Protein AF-A0A1M6IIG5-F1 (afdb_monomer_lite)

Secondary structure (DSSP, 8-state):
-----EEEEEEEEEHHHHTTB-HHHHHT-EEPTTSSEEEEEEEEE-SSS-HHHHHHHHHIIIIIITBTTT---TT-EEEEEEE--SS-TTEEEEEEEEE-TT----EEEEEEEEEEEE-SSEEEEEEEEEEEEE-----

Organism: NCBI:txid1122934

Sequence (139 aa):
MKNDSTVTCRLYIPQKNHEKLNEEGREVFTKADDSSLYFTDFAAGFDGGSLYECI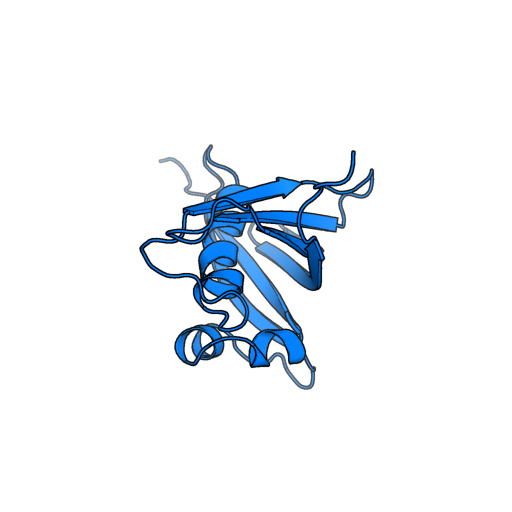IAFCEVCLLTLNDVYGIKEDTDLKTEIFKLGQTDKTFSLLSTIKYAGNEKEYHEMLNFNRLEVRDDFFSFELLGDQSMFSLDFL

Structure (mmCIF, N/CA/C/O backbone):
data_AF-A0A1M6IIG5-F1
#
_entry.id   AF-A0A1M6IIG5-F1
#
loop_
_atom_site.group_PDB
_atom_site.id
_atom_site.type_symbol
_atom_site.label_atom_id
_atom_site.label_alt_id
_atom_site.label_comp_id
_atom_site.label_asym_id
_atom_site.label_entity_id
_atom_site.label_seq_id
_atom_site.pdbx_PDB_ins_code
_atom_site.Cartn_x
_atom_site.Cartn_y
_atom_site.Cartn_z
_atom_site.occupancy
_atom_site.B_iso_or_equiv
_atom_site.auth_seq_id
_atom_site.auth_comp_id
_atom_site.auth_asym_id
_atom_site.auth_atom_id
_atom_site.pdbx_PDB_model_num
ATOM 1 N N . MET A 1 1 ? -9.173 -8.895 -32.034 1.00 38.75 1 MET A N 1
ATOM 2 C CA . MET A 1 1 ? -8.707 -9.297 -30.693 1.00 38.75 1 MET A CA 1
ATOM 3 C C . MET A 1 1 ? -8.149 -8.046 -30.049 1.00 38.75 1 MET A C 1
ATOM 5 O O . MET A 1 1 ? -7.280 -7.437 -30.659 1.00 38.75 1 MET A O 1
ATOM 9 N N . LYS A 1 2 ? -8.727 -7.577 -28.938 1.00 41.62 2 LYS A N 1
ATOM 10 C CA . LYS A 1 2 ? -8.096 -6.513 -28.150 1.00 41.62 2 LYS A CA 1
ATOM 11 C C . LYS A 1 2 ? -6.893 -7.158 -27.459 1.00 41.62 2 LYS A C 1
ATOM 13 O O . LYS A 1 2 ? -7.033 -8.255 -26.932 1.00 41.62 2 LYS A O 1
ATOM 18 N N . ASN A 1 3 ? -5.714 -6.558 -27.590 1.00 45.31 3 ASN A N 1
ATOM 19 C CA . ASN A 1 3 ? -4.571 -6.939 -26.769 1.00 45.31 3 ASN A CA 1
ATOM 20 C C . ASN A 1 3 ? -4.856 -6.387 -25.375 1.00 45.31 3 ASN A C 1
ATOM 22 O O . ASN A 1 3 ? -4.711 -5.181 -25.164 1.00 45.31 3 ASN A O 1
ATOM 26 N N . ASP A 1 4 ? -5.303 -7.247 -24.468 1.00 54.78 4 ASP A N 1
ATOM 27 C CA . ASP A 1 4 ? -5.416 -6.920 -23.049 1.00 54.78 4 ASP A CA 1
ATOM 28 C C . ASP A 1 4 ? -3.990 -6.659 -22.550 1.00 54.78 4 ASP A C 1
ATOM 30 O O . ASP A 1 4 ? -3.169 -7.568 -22.419 1.00 54.78 4 ASP A O 1
ATOM 34 N N . SER A 1 5 ? -3.640 -5.381 -22.428 1.00 65.88 5 SER A N 1
ATOM 35 C CA . SER A 1 5 ? -2.276 -4.948 -22.129 1.00 65.88 5 SER A CA 1
ATOM 36 C C . SER A 1 5 ? -2.132 -4.916 -20.612 1.00 65.88 5 SER A C 1
ATOM 38 O O . SER A 1 5 ? -2.506 -3.938 -19.972 1.00 65.88 5 SER A O 1
ATOM 40 N N . THR A 1 6 ? -1.669 -6.017 -20.025 1.00 77.31 6 THR A N 1
ATOM 41 C CA . THR A 1 6 ? -1.469 -6.132 -18.575 1.00 77.31 6 THR A CA 1
ATOM 42 C C . THR A 1 6 ? -0.143 -5.505 -18.154 1.00 77.31 6 THR A C 1
ATOM 44 O O . THR A 1 6 ? 0.896 -5.828 -18.729 1.00 77.31 6 THR A O 1
ATOM 47 N N . VAL A 1 7 ? -0.167 -4.679 -17.111 1.00 88.25 7 VAL A N 1
ATOM 48 C CA . VAL A 1 7 ? 1.019 -4.122 -16.446 1.00 88.25 7 VAL A CA 1
ATOM 49 C C . VAL A 1 7 ? 1.283 -4.891 -15.171 1.00 88.25 7 VAL A C 1
ATOM 51 O O . VAL A 1 7 ? 0.372 -5.099 -14.370 1.00 88.25 7 VAL A O 1
ATOM 54 N N . THR A 1 8 ? 2.536 -5.255 -14.934 1.00 92.94 8 THR A N 1
ATOM 55 C CA . THR A 1 8 ? 2.960 -5.719 -13.613 1.00 92.94 8 THR A CA 1
ATOM 56 C C . THR A 1 8 ? 3.295 -4.514 -12.746 1.00 92.94 8 THR A C 1
ATOM 58 O O . THR A 1 8 ? 4.204 -3.742 -13.051 1.00 92.94 8 THR A O 1
ATOM 61 N N . CYS A 1 9 ? 2.557 -4.342 -11.660 1.00 94.81 9 CYS A N 1
ATOM 62 C CA . CYS A 1 9 ? 2.832 -3.336 -10.653 1.00 94.81 9 CYS A CA 1
ATOM 63 C C . CYS A 1 9 ? 3.647 -3.940 -9.518 1.00 94.81 9 CYS A C 1
ATOM 65 O O . CYS A 1 9 ? 3.313 -5.021 -9.043 1.00 94.81 9 CYS A O 1
ATOM 67 N N . ARG A 1 10 ? 4.664 -3.217 -9.046 1.00 97.19 10 ARG A N 1
ATOM 68 C CA . ARG A 1 10 ? 5.435 -3.580 -7.857 1.00 97.19 10 ARG A CA 1
ATOM 69 C C . ARG A 1 10 ? 5.353 -2.492 -6.801 1.00 97.19 10 ARG A C 1
ATOM 71 O O . ARG A 1 10 ? 5.819 -1.373 -7.023 1.00 97.19 10 ARG A O 1
ATOM 78 N N . LEU A 1 11 ? 4.829 -2.851 -5.638 1.00 97.56 11 LEU A N 1
ATOM 79 C CA . LEU A 1 11 ? 4.841 -1.999 -4.455 1.00 97.56 11 LEU A CA 1
ATOM 80 C C . LEU A 1 11 ? 5.999 -2.410 -3.547 1.00 97.56 11 LEU A C 1
ATOM 82 O O . LEU A 1 11 ? 6.102 -3.578 -3.181 1.00 97.56 11 LEU A O 1
ATOM 86 N N . TYR A 1 12 ? 6.814 -1.441 -3.140 1.00 97.38 12 TYR A N 1
ATOM 87 C CA . TYR A 1 12 ? 7.798 -1.576 -2.070 1.00 97.38 12 TYR A CA 1
ATOM 88 C C . TYR A 1 12 ? 7.306 -0.896 -0.789 1.00 97.38 12 TYR A C 1
ATOM 90 O O . TYR A 1 12 ? 6.794 0.224 -0.835 1.00 97.38 12 TYR A O 1
ATOM 98 N N . ILE A 1 13 ? 7.516 -1.536 0.360 1.00 96.25 13 ILE A N 1
ATOM 99 C CA . ILE A 1 13 ? 7.280 -0.954 1.683 1.00 96.25 13 ILE A CA 1
ATOM 100 C C . ILE A 1 13 ? 8.503 -1.119 2.599 1.00 96.25 13 ILE A C 1
ATOM 102 O O . ILE A 1 13 ? 9.180 -2.149 2.551 1.00 96.25 13 ILE A O 1
ATOM 106 N N . PRO A 1 14 ? 8.783 -0.146 3.481 1.00 94.75 14 PRO A N 1
ATOM 107 C CA . PRO A 1 14 ? 9.786 -0.296 4.529 1.00 94.75 14 PRO A CA 1
ATOM 108 C C . PRO A 1 14 ? 9.407 -1.364 5.562 1.00 94.75 14 PRO A C 1
ATOM 110 O O . PRO A 1 14 ? 8.231 -1.545 5.877 1.00 94.75 14 PRO A O 1
ATOM 113 N N . GLN A 1 15 ? 10.408 -1.985 6.192 1.00 93.81 15 GLN A N 1
ATOM 114 C CA . GLN A 1 15 ? 10.227 -2.958 7.280 1.00 93.81 15 GLN A CA 1
ATOM 115 C C . GLN A 1 15 ? 9.289 -2.448 8.384 1.00 93.81 15 GLN A C 1
ATOM 117 O O . GLN A 1 15 ? 8.387 -3.164 8.796 1.00 93.81 15 GLN A O 1
ATOM 122 N N . LYS A 1 16 ? 9.437 -1.185 8.807 1.00 92.56 16 LYS A N 1
ATOM 123 C CA . LYS A 1 16 ? 8.570 -0.570 9.831 1.00 92.56 16 LYS A CA 1
ATOM 124 C C . LYS A 1 16 ? 7.080 -0.568 9.455 1.00 92.56 16 LYS A C 1
ATOM 126 O O . LYS A 1 16 ? 6.237 -0.472 10.336 1.00 92.56 16 LYS A O 1
ATOM 131 N N . ASN A 1 17 ? 6.753 -0.581 8.160 1.00 93.56 17 ASN A N 1
ATOM 132 C CA . ASN A 1 17 ? 5.378 -0.622 7.667 1.00 93.56 17 ASN A CA 1
ATOM 133 C C . ASN A 1 17 ? 4.909 -2.074 7.529 1.00 93.56 17 ASN A C 1
ATOM 135 O O . ASN A 1 17 ? 3.778 -2.364 7.894 1.00 93.56 17 ASN A O 1
ATOM 139 N N . HIS A 1 18 ? 5.788 -2.988 7.104 1.00 95.19 18 HIS A N 1
ATOM 140 C CA . HIS A 1 18 ? 5.519 -4.433 7.099 1.00 95.19 18 HIS A CA 1
ATOM 141 C C . HIS A 1 18 ? 5.208 -4.975 8.503 1.00 95.19 18 HIS A C 1
ATOM 143 O O . HIS A 1 18 ? 4.265 -5.738 8.680 1.00 95.19 18 HIS A O 1
ATOM 149 N N . GLU A 1 19 ? 5.927 -4.513 9.528 1.00 93.81 19 GLU A N 1
ATOM 150 C CA . GLU A 1 19 ? 5.717 -4.914 10.927 1.00 93.81 19 GLU A CA 1
ATOM 151 C C . GLU A 1 19 ? 4.353 -4.486 11.499 1.00 93.81 19 GLU A C 1
ATOM 153 O O . GLU A 1 19 ? 3.887 -5.098 12.459 1.00 93.81 19 GLU A O 1
ATOM 158 N N . LYS A 1 20 ? 3.703 -3.471 10.910 1.00 94.12 20 LYS A N 1
ATOM 159 C CA . LYS A 1 20 ? 2.353 -3.015 11.293 1.00 94.12 20 LYS A CA 1
ATOM 160 C C . LYS A 1 20 ? 1.234 -3.874 10.687 1.00 94.12 20 LYS A C 1
ATOM 162 O O . LYS A 1 20 ? 0.092 -3.774 11.128 1.00 94.12 20 LYS A O 1
ATOM 167 N N . LEU A 1 21 ? 1.542 -4.677 9.666 1.00 95.56 21 LEU A N 1
ATOM 168 C CA . LEU A 1 21 ? 0.563 -5.545 9.018 1.00 95.56 21 LEU A CA 1
ATOM 169 C C . LEU A 1 21 ? 0.209 -6.734 9.916 1.00 95.56 21 LEU A C 1
ATOM 171 O O . LEU A 1 21 ? 1.038 -7.196 10.704 1.00 95.56 21 LEU A O 1
ATOM 175 N N . ASN A 1 22 ? -1.001 -7.260 9.758 1.00 96.00 22 ASN A N 1
ATOM 176 C CA . ASN A 1 22 ? -1.407 -8.527 10.349 1.00 96.00 22 ASN A CA 1
ATOM 177 C C . ASN A 1 22 ? -0.683 -9.708 9.660 1.00 96.00 22 ASN A C 1
ATOM 179 O O . ASN A 1 22 ? 0.163 -9.523 8.783 1.00 96.00 22 ASN A O 1
ATOM 183 N N . GLU A 1 23 ? -0.955 -10.941 10.095 1.00 96.50 23 GLU A N 1
ATOM 184 C CA . GLU A 1 23 ? -0.297 -12.137 9.543 1.00 96.50 23 GLU A CA 1
ATOM 185 C C . GLU A 1 23 ? -0.507 -12.275 8.029 1.00 96.50 23 GLU A C 1
ATOM 187 O O . GLU A 1 23 ? 0.476 -12.342 7.294 1.00 96.50 23 GLU A O 1
ATOM 192 N N . GLU A 1 24 ? -1.756 -12.191 7.569 1.00 95.94 24 GLU A N 1
ATOM 193 C CA . GLU A 1 24 ? -2.121 -12.256 6.149 1.00 95.94 24 GLU A CA 1
ATOM 194 C C . GLU A 1 24 ? -1.424 -11.158 5.332 1.00 95.94 24 GLU A C 1
ATOM 196 O O . GLU A 1 24 ? -0.810 -11.428 4.303 1.00 95.94 24 GLU A O 1
ATOM 201 N N . GLY A 1 25 ? -1.427 -9.919 5.828 1.00 95.06 25 GLY A N 1
ATOM 202 C CA . GLY A 1 25 ? -0.762 -8.795 5.178 1.00 95.06 25 GLY A CA 1
ATOM 203 C C . GLY A 1 25 ? 0.746 -8.987 5.071 1.00 95.06 25 GLY A C 1
ATOM 204 O O . GLY A 1 25 ? 1.330 -8.646 4.046 1.00 95.06 25 GLY A O 1
ATOM 205 N N . ARG A 1 26 ? 1.398 -9.572 6.082 1.00 97.25 26 ARG A N 1
ATOM 206 C CA . ARG A 1 26 ? 2.840 -9.852 6.019 1.00 97.25 26 ARG A CA 1
ATOM 207 C C . ARG A 1 26 ? 3.190 -10.910 4.978 1.00 97.25 26 ARG A C 1
ATOM 209 O O . ARG A 1 26 ? 4.253 -10.785 4.371 1.00 97.25 26 ARG A O 1
ATOM 216 N N . GLU A 1 27 ? 2.327 -11.903 4.771 1.00 97.12 27 GLU A N 1
ATOM 217 C CA . GLU A 1 27 ? 2.517 -12.982 3.790 1.00 97.12 27 GLU A CA 1
ATOM 218 C C . GLU A 1 27 ? 2.425 -12.499 2.337 1.00 97.12 27 GLU A C 1
ATOM 220 O O . GLU A 1 27 ? 3.054 -13.085 1.456 1.00 97.12 27 GLU A O 1
ATOM 225 N N . VAL A 1 28 ? 1.714 -11.394 2.083 1.00 96.81 28 VAL A N 1
ATOM 226 C CA . VAL A 1 28 ? 1.627 -10.774 0.747 1.00 96.81 28 VAL A CA 1
ATOM 227 C C . VAL A 1 28 ? 2.989 -10.268 0.253 1.00 96.81 28 VAL A C 1
ATOM 229 O O . VAL A 1 28 ? 3.213 -10.176 -0.959 1.00 96.81 28 VAL A O 1
ATOM 232 N N . PHE A 1 29 ? 3.911 -9.930 1.160 1.00 97.44 29 PHE A N 1
ATOM 233 C CA . PHE A 1 29 ? 5.176 -9.291 0.809 1.00 97.44 29 PHE A CA 1
ATOM 234 C C . PHE A 1 29 ? 6.389 -10.210 0.973 1.00 97.44 29 PHE A C 1
ATOM 236 O O . PHE A 1 29 ? 6.579 -10.887 1.979 1.00 97.44 29 PHE A O 1
ATOM 243 N N . THR A 1 30 ? 7.296 -10.130 0.004 1.00 97.25 30 THR A N 1
ATOM 244 C CA . THR A 1 30 ? 8.602 -10.792 0.015 1.00 97.25 30 THR A CA 1
ATOM 245 C C . THR A 1 30 ? 9.695 -9.797 0.393 1.00 97.25 30 THR A C 1
ATOM 247 O O . THR A 1 30 ? 9.694 -8.656 -0.066 1.00 97.25 30 THR A O 1
ATOM 250 N N . LYS A 1 31 ? 10.659 -10.207 1.222 1.00 96.88 31 LYS A N 1
ATOM 251 C CA . LYS A 1 31 ? 11.812 -9.362 1.561 1.00 96.88 31 LYS A CA 1
ATOM 252 C C . LYS A 1 31 ? 12.687 -9.132 0.322 1.00 96.88 31 LYS A C 1
ATOM 254 O O . LYS A 1 31 ? 13.059 -10.095 -0.341 1.00 96.88 31 LYS A O 1
ATOM 259 N N . ALA A 1 32 ? 13.031 -7.880 0.024 1.00 92.38 32 ALA A N 1
ATOM 260 C CA . ALA A 1 32 ? 13.984 -7.556 -1.034 1.00 92.38 32 ALA A CA 1
ATOM 261 C C . ALA A 1 32 ? 15.427 -7.776 -0.544 1.00 92.38 32 ALA A C 1
ATOM 263 O O . ALA A 1 32 ? 15.769 -7.378 0.575 1.00 92.38 32 ALA A O 1
ATOM 264 N N . ASP A 1 33 ? 16.258 -8.392 -1.389 1.00 89.50 33 ASP A N 1
ATOM 265 C CA . ASP A 1 33 ? 17.626 -8.832 -1.076 1.00 89.50 33 ASP A CA 1
ATOM 266 C C . ASP A 1 33 ? 18.450 -7.773 -0.324 1.00 89.50 33 ASP A C 1
ATOM 268 O O . ASP A 1 33 ? 18.544 -6.625 -0.759 1.00 89.50 33 ASP A O 1
ATOM 272 N N . ASP A 1 34 ? 19.021 -8.169 0.822 1.00 70.06 34 ASP A N 1
ATOM 273 C CA . ASP A 1 34 ? 19.883 -7.373 1.717 1.00 70.06 34 ASP A CA 1
ATOM 274 C C . ASP A 1 34 ? 19.416 -5.930 2.012 1.00 70.06 34 ASP A C 1
ATOM 276 O O . ASP A 1 34 ? 20.201 -5.067 2.411 1.00 70.06 34 ASP A O 1
ATOM 280 N N . SER A 1 35 ? 18.113 -5.675 1.880 1.00 82.19 35 SER A N 1
ATOM 281 C CA . SER A 1 35 ? 17.488 -4.380 2.132 1.00 82.19 35 SER A CA 1
ATOM 282 C C . SER A 1 35 ? 16.535 -4.433 3.331 1.00 82.19 35 SER A C 1
ATOM 284 O O . SER A 1 35 ? 16.106 -5.499 3.785 1.00 82.19 35 SER A O 1
ATOM 286 N N . SER A 1 36 ? 16.179 -3.258 3.850 1.00 89.69 36 SER A N 1
ATOM 287 C CA . SER A 1 36 ? 15.085 -3.083 4.813 1.00 89.69 36 SER A CA 1
ATOM 288 C C . SER A 1 36 ? 13.719 -2.937 4.128 1.00 89.69 36 SER A C 1
ATOM 290 O O . SER A 1 36 ? 12.772 -2.457 4.753 1.00 89.69 36 SER A O 1
ATOM 292 N N . LEU A 1 37 ? 13.616 -3.314 2.850 1.00 94.38 37 LEU A N 1
ATOM 293 C CA . LEU A 1 37 ? 12.401 -3.213 2.054 1.00 94.38 37 LEU A CA 1
ATOM 294 C C . LEU A 1 37 ? 11.765 -4.586 1.840 1.00 94.38 37 LEU A C 1
ATOM 296 O O . LEU A 1 37 ? 12.430 -5.617 1.733 1.00 94.38 37 LEU A O 1
ATOM 300 N N . TYR A 1 38 ? 10.448 -4.559 1.733 1.00 97.50 38 TYR A N 1
ATOM 301 C CA . TYR A 1 38 ? 9.601 -5.675 1.351 1.00 97.50 38 TYR A CA 1
ATOM 302 C C . TYR A 1 38 ? 8.833 -5.278 0.096 1.00 97.50 38 TYR A C 1
ATOM 304 O O . TYR A 1 38 ? 8.519 -4.102 -0.078 1.00 97.50 38 TYR A O 1
ATOM 312 N N . PHE A 1 39 ? 8.542 -6.224 -0.790 1.00 97.75 39 PHE A N 1
ATOM 313 C CA . PHE A 1 39 ? 7.840 -5.947 -2.036 1.00 97.75 39 PHE A CA 1
ATOM 314 C C . PHE A 1 39 ? 6.789 -6.996 -2.364 1.00 97.75 39 PHE A C 1
ATOM 316 O O . PHE A 1 39 ? 6.850 -8.132 -1.900 1.00 97.75 39 PHE A O 1
ATOM 323 N N . THR A 1 40 ? 5.836 -6.603 -3.196 1.00 97.88 40 THR A N 1
ATOM 324 C CA . THR A 1 40 ? 4.834 -7.499 -3.764 1.00 97.88 40 THR A CA 1
ATOM 325 C C . THR A 1 40 ? 4.491 -7.061 -5.182 1.00 97.88 40 THR A C 1
ATOM 327 O O . THR A 1 40 ? 4.607 -5.874 -5.510 1.00 97.88 40 THR A O 1
ATOM 330 N N . ASP A 1 41 ? 4.096 -8.027 -6.007 1.00 96.44 41 ASP A N 1
ATOM 331 C CA . ASP A 1 41 ? 3.728 -7.826 -7.404 1.00 96.44 41 ASP A CA 1
ATOM 332 C C . ASP A 1 41 ? 2.232 -8.077 -7.599 1.00 96.44 41 ASP A C 1
ATOM 334 O O . ASP A 1 41 ? 1.685 -9.058 -7.098 1.00 96.44 41 ASP A O 1
ATOM 338 N N . PHE A 1 42 ? 1.574 -7.218 -8.372 1.00 93.88 42 PHE A N 1
ATOM 339 C CA . PHE A 1 42 ? 0.167 -7.371 -8.734 1.00 93.88 42 PHE A CA 1
ATOM 340 C C . PHE A 1 42 ? -0.081 -6.920 -10.171 1.00 93.88 42 PHE A C 1
ATOM 342 O O . PHE A 1 42 ? 0.590 -6.030 -10.690 1.00 93.88 42 PHE A O 1
ATOM 349 N N . ALA A 1 43 ? -1.043 -7.548 -10.841 1.00 89.50 43 ALA A N 1
ATOM 350 C CA . ALA A 1 43 ? -1.406 -7.177 -12.203 1.00 89.50 43 ALA A CA 1
ATOM 351 C C . ALA A 1 43 ? -2.382 -5.989 -12.203 1.00 89.50 43 ALA A C 1
ATOM 353 O O . ALA A 1 43 ? -3.336 -5.967 -11.428 1.00 89.50 43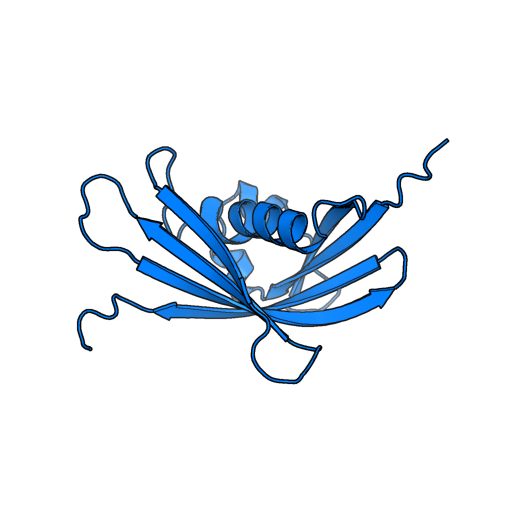 ALA A O 1
ATOM 354 N N . ALA A 1 44 ? -2.173 -5.036 -13.111 1.00 85.25 44 ALA A N 1
ATOM 355 C CA . ALA A 1 44 ? -3.095 -3.942 -13.400 1.00 85.25 44 ALA A CA 1
ATOM 356 C C . ALA A 1 44 ? -3.454 -3.933 -14.895 1.00 85.25 44 ALA A C 1
ATOM 358 O O . ALA A 1 44 ? -2.593 -4.156 -15.750 1.00 85.25 44 ALA A O 1
ATOM 359 N N . GLY A 1 45 ? -4.725 -3.690 -15.220 1.00 68.81 45 GLY A N 1
ATOM 360 C CA . GLY A 1 45 ? -5.174 -3.490 -16.603 1.00 68.81 45 GLY A CA 1
ATOM 361 C C . GLY A 1 45 ? -4.937 -2.050 -17.069 1.00 68.81 45 GLY A C 1
ATOM 362 O O . GLY A 1 45 ? -4.984 -1.120 -16.263 1.00 68.81 45 GLY A O 1
ATOM 363 N N . PHE A 1 46 ? -4.695 -1.844 -18.368 1.00 59.91 46 PHE A N 1
ATOM 364 C CA . PHE A 1 46 ? -4.608 -0.498 -18.967 1.00 59.91 46 PHE A CA 1
ATOM 365 C C . PHE A 1 46 ? -5.935 -0.008 -19.569 1.00 59.91 46 PHE A C 1
ATOM 367 O O . PHE A 1 46 ? -6.052 1.141 -20.003 1.00 59.91 46 PHE A O 1
ATOM 374 N N . ASP A 1 47 ? -6.944 -0.867 -19.636 1.00 54.38 47 ASP A N 1
ATOM 375 C CA . ASP A 1 47 ? -8.167 -0.638 -20.381 1.00 54.38 47 ASP A CA 1
ATOM 376 C C . ASP A 1 47 ? -9.171 0.195 -19.577 1.00 54.38 47 ASP A C 1
ATOM 378 O O . ASP A 1 47 ? -9.964 -0.314 -18.796 1.00 54.38 47 ASP A O 1
ATOM 382 N N . GLY A 1 48 ? -9.161 1.509 -19.818 1.00 44.44 48 GLY A N 1
ATOM 383 C CA . GLY A 1 48 ? -10.285 2.426 -19.566 1.00 44.44 48 GLY A CA 1
ATOM 384 C C . GLY A 1 48 ? -10.675 2.701 -18.106 1.00 44.44 48 GLY A C 1
ATOM 385 O O . GLY A 1 48 ? -11.432 3.639 -17.884 1.00 44.44 48 GLY A O 1
ATOM 386 N N . GLY A 1 49 ? -10.133 1.943 -17.151 1.00 52.44 49 GLY A N 1
ATOM 387 C CA . GLY A 1 49 ? -10.268 2.070 -15.695 1.00 52.44 49 GLY A CA 1
ATOM 388 C C . GLY A 1 49 ? -8.886 1.981 -15.053 1.00 52.44 49 GLY A C 1
ATOM 389 O O . GLY A 1 49 ? -8.528 0.996 -14.424 1.00 52.44 49 GLY A O 1
ATOM 390 N N . SER A 1 50 ? -8.068 2.974 -15.417 1.00 74.06 50 SER A N 1
ATOM 391 C CA . SER A 1 50 ? -6.914 3.540 -14.713 1.00 74.06 50 SER A CA 1
ATOM 392 C C . SER A 1 50 ? -6.074 2.591 -13.841 1.00 74.06 50 SER A C 1
ATOM 394 O O . SER A 1 50 ? -6.483 2.219 -12.753 1.00 74.06 50 SER A O 1
ATOM 396 N N . LEU A 1 51 ? -4.812 2.354 -14.221 1.00 83.25 51 LEU A N 1
ATOM 397 C CA . LEU A 1 51 ? -3.723 1.851 -13.358 1.00 83.25 51 LEU A CA 1
ATOM 398 C C . LEU A 1 51 ? -3.829 2.308 -11.883 1.00 83.25 51 LEU A C 1
ATOM 400 O O . LEU A 1 51 ? -3.555 1.535 -10.967 1.00 83.25 51 LEU A O 1
ATOM 404 N N . TYR A 1 52 ? -4.243 3.558 -11.650 1.00 85.75 52 TYR A N 1
ATOM 405 C CA . TYR A 1 52 ? -4.427 4.103 -10.308 1.00 85.75 52 TYR A CA 1
ATOM 406 C C . TYR A 1 52 ? -5.597 3.490 -9.531 1.00 85.75 52 TYR A C 1
ATOM 408 O O . TYR A 1 52 ? -5.483 3.389 -8.322 1.00 85.75 52 TYR A O 1
ATOM 416 N N . GLU A 1 53 ? -6.675 3.046 -10.175 1.00 88.38 53 GLU A N 1
ATOM 417 C CA . GLU A 1 53 ? -7.766 2.295 -9.533 1.00 88.38 53 GLU A CA 1
ATOM 418 C C . GLU A 1 53 ? -7.272 0.933 -9.033 1.00 88.38 53 GLU A C 1
ATOM 420 O O . GLU A 1 53 ? -7.572 0.546 -7.906 1.00 88.38 53 GLU A O 1
ATOM 425 N N . CYS A 1 54 ? -6.437 0.237 -9.815 1.00 90.62 54 CYS A N 1
ATOM 426 C CA . CYS A 1 54 ? -5.793 -0.997 -9.356 1.00 90.62 54 CYS A CA 1
ATOM 427 C C . CYS A 1 54 ? -4.836 -0.735 -8.186 1.00 90.62 54 CYS A C 1
ATOM 429 O O . CYS A 1 54 ? -4.835 -1.490 -7.218 1.00 90.62 54 CYS A O 1
ATOM 431 N N . ILE A 1 55 ? -4.041 0.341 -8.253 1.00 92.06 55 ILE A N 1
ATOM 432 C CA . ILE A 1 55 ? -3.160 0.746 -7.147 1.00 92.06 55 ILE A CA 1
ATOM 433 C C . ILE A 1 55 ? -3.983 1.088 -5.899 1.00 92.06 55 ILE A C 1
ATOM 435 O O . ILE A 1 55 ? -3.613 0.658 -4.812 1.00 92.06 55 ILE A O 1
ATOM 439 N N . ILE A 1 56 ? -5.087 1.830 -6.048 1.00 93.00 56 ILE A N 1
ATOM 440 C CA . ILE A 1 56 ? -6.024 2.165 -4.968 1.00 93.00 56 ILE A CA 1
ATOM 441 C C . ILE A 1 56 ? -6.507 0.886 -4.293 1.00 93.00 56 ILE A C 1
ATOM 443 O O . ILE A 1 56 ? -6.210 0.682 -3.119 1.00 93.00 56 ILE A O 1
ATOM 447 N N . ALA A 1 57 ? -7.162 0.000 -5.045 1.00 92.50 57 ALA A N 1
ATOM 448 C CA . ALA A 1 57 ? -7.757 -1.211 -4.493 1.00 92.50 57 ALA A CA 1
ATOM 449 C C . ALA A 1 57 ? -6.704 -2.106 -3.822 1.00 92.50 57 ALA A C 1
ATOM 451 O O . ALA A 1 57 ? -6.923 -2.647 -2.738 1.00 92.50 57 ALA A O 1
ATOM 452 N N . PHE A 1 58 ? -5.527 -2.235 -4.439 1.00 94.69 58 PHE A N 1
ATOM 453 C CA . PHE A 1 58 ? -4.450 -3.042 -3.880 1.00 94.69 58 PHE A CA 1
ATOM 454 C C . PHE A 1 58 ? -3.906 -2.455 -2.570 1.00 94.69 58 PHE A C 1
ATOM 456 O O . PHE A 1 58 ? -3.726 -3.182 -1.591 1.00 94.69 58 PHE A O 1
ATOM 463 N N . CYS A 1 59 ? -3.668 -1.142 -2.523 1.00 94.88 59 CYS A N 1
ATOM 464 C CA . CYS A 1 59 ? -3.186 -0.457 -1.326 1.00 94.88 59 CYS A CA 1
ATOM 465 C C . CYS A 1 59 ? -4.241 -0.418 -0.210 1.00 94.88 59 CYS A C 1
ATOM 467 O O . CYS A 1 59 ? -3.882 -0.586 0.954 1.00 94.88 59 CYS A O 1
ATOM 469 N N . GLU A 1 60 ? -5.523 -0.241 -0.538 1.00 94.38 60 GLU A N 1
ATOM 470 C CA . GLU A 1 60 ? -6.632 -0.312 0.423 1.00 94.38 60 GLU A CA 1
ATOM 471 C C . GLU A 1 60 ? -6.634 -1.636 1.182 1.00 94.38 60 GLU A C 1
ATOM 473 O O . GLU A 1 60 ? -6.740 -1.664 2.410 1.00 94.38 60 GLU A O 1
ATOM 478 N N . VAL A 1 61 ? -6.461 -2.746 0.468 1.00 94.12 61 VAL A N 1
ATOM 479 C CA 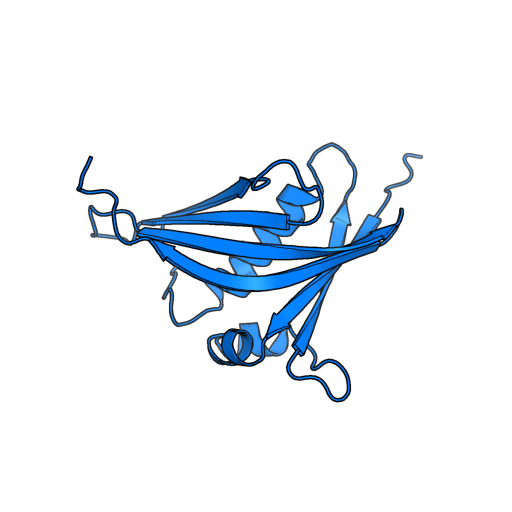. VAL A 1 61 ? -6.395 -4.062 1.098 1.00 94.12 61 VAL A CA 1
ATOM 480 C C . VAL A 1 61 ? -5.077 -4.219 1.856 1.00 94.12 61 VAL A C 1
ATOM 482 O O . VAL A 1 61 ? -5.076 -4.410 3.071 1.00 94.12 61 VAL A O 1
ATOM 485 N N . CYS A 1 62 ? -3.942 -4.093 1.167 1.00 94.81 62 CYS A N 1
ATOM 486 C CA . CYS A 1 62 ? -2.654 -4.529 1.709 1.00 94.81 62 CYS A CA 1
ATOM 487 C C . CYS A 1 62 ? -2.052 -3.577 2.747 1.00 94.81 62 CYS A C 1
ATOM 489 O O . CYS A 1 62 ? -1.273 -4.022 3.585 1.00 94.81 62 CYS A O 1
ATOM 491 N N . LEU A 1 63 ? -2.359 -2.277 2.684 1.00 94.62 63 LEU A N 1
ATOM 492 C CA . LEU A 1 63 ? -1.741 -1.264 3.550 1.00 94.62 63 LEU A CA 1
ATOM 493 C C . LEU A 1 63 ? -2.689 -0.694 4.603 1.00 94.62 63 LEU A C 1
ATOM 495 O O . LEU A 1 63 ? -2.199 -0.194 5.619 1.00 94.62 63 LEU A O 1
ATOM 499 N N . LEU A 1 64 ? -4.005 -0.752 4.370 1.00 94.31 64 LEU A N 1
ATOM 500 C CA . LEU A 1 64 ? -5.010 -0.220 5.294 1.00 94.31 64 LEU A CA 1
ATOM 501 C C . LEU A 1 64 ? -5.794 -1.339 5.980 1.00 94.31 64 LEU A C 1
ATOM 503 O O . LEU A 1 64 ? -5.791 -1.420 7.204 1.00 94.31 64 LEU A O 1
ATOM 507 N N . THR A 1 65 ? -6.429 -2.219 5.205 1.00 94.81 65 THR A N 1
ATOM 508 C CA . THR A 1 65 ? -7.305 -3.273 5.743 1.00 94.81 65 THR A CA 1
ATOM 509 C C . THR A 1 65 ? -6.514 -4.314 6.527 1.00 94.81 65 THR A C 1
ATOM 511 O O . THR A 1 65 ? -6.882 -4.666 7.643 1.00 94.81 65 THR A O 1
ATOM 514 N N . LEU A 1 66 ? -5.385 -4.764 5.978 1.00 95.50 66 LEU A N 1
ATOM 515 C CA . LEU A 1 66 ? -4.503 -5.743 6.616 1.00 95.50 66 LEU A CA 1
ATOM 516 C C . LEU A 1 66 ? -3.506 -5.113 7.601 1.00 95.50 66 LEU A C 1
ATOM 518 O O . LEU A 1 66 ? -2.524 -5.747 7.973 1.00 95.50 66 LEU A O 1
ATOM 522 N N . ASN A 1 67 ? -3.723 -3.867 8.020 1.00 93.88 67 ASN A N 1
ATOM 523 C CA . ASN A 1 67 ? -2.857 -3.157 8.952 1.00 93.88 67 ASN A CA 1
ATOM 524 C C . ASN A 1 67 ? -3.579 -2.928 10.284 1.00 93.88 67 ASN A C 1
ATOM 526 O O . ASN A 1 67 ? -4.537 -2.156 10.376 1.00 93.88 67 ASN A O 1
ATOM 530 N N . ASP A 1 68 ? -3.074 -3.577 11.334 1.00 90.62 68 ASP A N 1
ATOM 531 C CA . ASP A 1 68 ? -3.709 -3.610 12.655 1.00 90.62 68 ASP A CA 1
ATOM 532 C C . ASP A 1 68 ? -3.796 -2.222 13.308 1.00 90.62 68 ASP A C 1
ATOM 534 O O . ASP A 1 68 ? -4.629 -2.001 14.188 1.00 90.62 68 ASP A O 1
ATOM 538 N N . VAL A 1 69 ? -2.970 -1.263 12.868 1.00 90.38 69 VAL A N 1
ATOM 539 C CA . VAL A 1 69 ? -2.992 0.118 13.372 1.00 90.38 69 VAL A CA 1
ATOM 540 C C . VAL A 1 69 ? -4.308 0.819 13.040 1.00 90.38 69 VAL A C 1
ATOM 542 O O . VAL A 1 69 ? -4.794 1.601 13.857 1.00 90.38 69 VAL A O 1
ATOM 545 N N . TYR A 1 70 ? -4.892 0.546 11.869 1.00 89.81 70 TYR A N 1
ATOM 546 C CA . TYR A 1 70 ? -6.149 1.175 11.454 1.00 89.81 70 TYR A CA 1
ATOM 547 C C . TYR A 1 70 ? -7.374 0.405 11.947 1.00 89.81 70 TYR A C 1
ATOM 549 O O . TYR A 1 70 ? -8.442 0.990 12.083 1.00 89.81 70 TYR A O 1
ATOM 557 N N . GLY A 1 71 ? -7.247 -0.893 12.239 1.00 89.81 71 GLY A N 1
ATOM 558 C CA . GLY A 1 71 ? -8.347 -1.686 12.795 1.00 89.81 71 GLY A CA 1
ATOM 559 C C . GLY A 1 71 ? -9.617 -1.667 11.933 1.00 89.81 71 GLY A C 1
ATOM 560 O O . GLY A 1 71 ? -10.721 -1.658 12.483 1.00 89.81 71 GLY A O 1
ATOM 561 N N . ILE A 1 72 ? -9.456 -1.618 10.606 1.00 91.38 72 ILE A N 1
ATOM 562 C CA . ILE A 1 72 ? -10.557 -1.612 9.635 1.00 91.38 72 ILE A CA 1
ATOM 563 C C . ILE A 1 72 ? -11.319 -2.936 9.726 1.00 91.38 72 ILE A C 1
ATOM 565 O O . ILE A 1 72 ? -10.731 -4.016 9.749 1.00 91.38 72 ILE A O 1
ATOM 569 N N . LYS A 1 73 ? -12.647 -2.840 9.793 1.00 89.94 73 LYS A N 1
ATOM 570 C CA . LYS A 1 73 ? -13.580 -3.972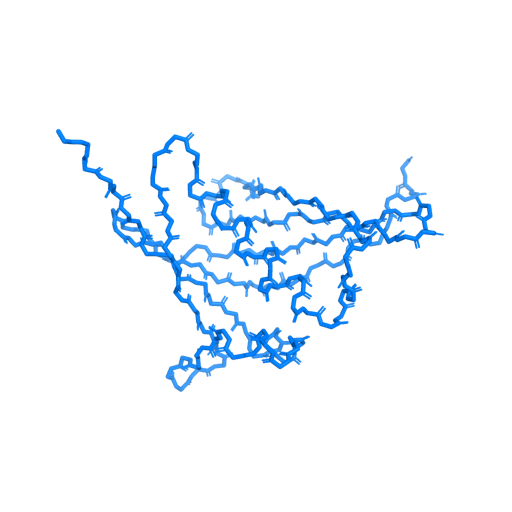 9.876 1.00 89.94 73 LYS A CA 1
ATOM 571 C C . LYS A 1 73 ? -14.620 -3.885 8.763 1.00 89.94 73 LYS A C 1
ATOM 573 O O . LYS A 1 73 ? -14.731 -2.859 8.102 1.00 89.94 73 LYS A O 1
ATOM 578 N N . GLU A 1 74 ? -15.424 -4.935 8.605 1.00 88.31 74 GLU A N 1
ATOM 579 C CA . GLU A 1 74 ? -16.495 -5.004 7.595 1.00 88.31 74 GLU A CA 1
ATOM 580 C C . GLU A 1 74 ? -17.499 -3.839 7.666 1.00 88.31 74 GLU A C 1
ATOM 582 O O . GLU A 1 74 ? -18.080 -3.464 6.654 1.00 88.31 74 GLU A O 1
ATOM 587 N N . ASP A 1 75 ? -17.709 -3.260 8.850 1.00 91.56 75 ASP A N 1
ATOM 588 C CA . ASP A 1 75 ? -18.627 -2.141 9.090 1.00 91.56 75 ASP A CA 1
ATOM 589 C C . ASP A 1 75 ? -17.955 -0.756 9.017 1.00 91.56 75 ASP A C 1
ATOM 591 O O . ASP A 1 75 ? -18.588 0.259 9.315 1.00 91.56 75 ASP A O 1
ATOM 595 N N . THR A 1 76 ? -16.676 -0.698 8.636 1.00 92.69 76 THR A N 1
ATOM 596 C CA . THR A 1 76 ? -15.926 0.550 8.458 1.00 92.69 76 THR A CA 1
ATOM 597 C C . THR A 1 76 ? -16.142 1.093 7.045 1.00 92.69 76 THR A C 1
ATOM 599 O O . THR A 1 76 ? -15.868 0.403 6.067 1.00 92.69 76 THR A O 1
ATOM 602 N N . ASP A 1 77 ? -16.603 2.341 6.923 1.00 93.69 77 ASP A N 1
ATOM 603 C CA . ASP A 1 77 ? -16.672 3.035 5.629 1.00 93.69 77 ASP A CA 1
ATOM 604 C C . ASP A 1 77 ? -15.275 3.579 5.299 1.00 93.69 77 ASP A C 1
ATOM 606 O O . ASP A 1 77 ? -14.781 4.502 5.956 1.00 93.69 77 ASP A O 1
ATOM 610 N N . LEU A 1 78 ? -14.621 2.948 4.321 1.00 93.75 78 LEU A N 1
ATOM 611 C CA . LEU A 1 78 ? -13.310 3.320 3.801 1.00 93.75 78 LEU A CA 1
ATOM 612 C C . LEU A 1 78 ? -13.476 3.886 2.392 1.00 93.75 78 LEU A C 1
ATOM 614 O O . LEU A 1 78 ? -14.022 3.231 1.506 1.00 93.75 78 LEU A O 1
ATOM 618 N N . LYS A 1 79 ? -12.956 5.093 2.180 1.00 93.62 79 LYS A N 1
ATOM 619 C CA . LYS A 1 79 ? -12.867 5.723 0.859 1.00 93.62 79 LYS A CA 1
ATOM 620 C C . LYS A 1 79 ? -11.437 6.131 0.604 1.00 93.62 79 LYS A C 1
ATOM 622 O O . LYS A 1 79 ? -10.848 6.791 1.461 1.00 93.62 79 LYS A O 1
ATOM 627 N N . THR A 1 80 ? -10.901 5.814 -0.567 1.00 92.94 80 THR A N 1
ATOM 628 C CA . THR A 1 80 ? -9.573 6.291 -0.939 1.00 92.94 80 THR A CA 1
ATOM 629 C C . THR A 1 80 ? -9.526 6.946 -2.306 1.00 92.94 80 THR A C 1
ATOM 631 O O . THR A 1 80 ? -10.302 6.650 -3.213 1.00 92.94 80 THR A O 1
ATOM 634 N N . GLU A 1 81 ? -8.600 7.888 -2.428 1.00 91.56 81 GLU A N 1
ATOM 635 C CA . GLU A 1 81 ? -8.399 8.694 -3.622 1.00 91.56 81 GLU A CA 1
ATOM 636 C C . GLU A 1 81 ? -6.899 8.925 -3.833 1.00 91.56 81 GLU A C 1
ATOM 638 O O . GLU A 1 81 ? -6.152 9.177 -2.882 1.00 91.56 81 GLU A O 1
ATOM 643 N N . ILE A 1 82 ? -6.443 8.853 -5.088 1.00 88.62 82 ILE A N 1
ATOM 644 C CA . ILE A 1 82 ? -5.056 9.169 -5.449 1.00 88.62 82 ILE A CA 1
ATOM 645 C C . ILE A 1 82 ? -4.937 10.611 -5.930 1.00 88.62 82 ILE A C 1
ATOM 647 O O . ILE A 1 82 ? -5.642 11.051 -6.837 1.00 88.62 82 ILE A O 1
ATOM 651 N N . PHE A 1 83 ? -3.937 11.307 -5.397 1.00 85.88 83 PHE A N 1
ATOM 652 C CA . PHE A 1 83 ? -3.557 12.656 -5.790 1.00 85.88 83 PHE A CA 1
ATOM 653 C C . PHE A 1 83 ? -2.094 12.698 -6.215 1.00 85.88 83 PHE A C 1
ATOM 655 O O . PHE A 1 83 ? -1.234 12.033 -5.641 1.00 85.88 83 PHE A O 1
ATOM 662 N N . LYS A 1 84 ? -1.776 13.538 -7.199 1.00 77.44 84 LYS A N 1
ATOM 663 C CA . LYS A 1 84 ? -0.388 13.898 -7.503 1.00 77.44 84 LYS A CA 1
ATOM 664 C C . LYS A 1 84 ? -0.032 15.141 -6.693 1.00 77.44 84 LYS A C 1
ATOM 666 O O . LYS A 1 84 ? -0.630 16.195 -6.897 1.00 77.44 84 LYS A O 1
ATOM 671 N N . LEU A 1 85 ? 0.914 15.020 -5.763 1.00 60.25 85 LEU A N 1
ATOM 672 C CA . LEU A 1 85 ? 1.400 16.163 -4.991 1.00 60.25 85 LEU A CA 1
ATOM 673 C C . LEU A 1 85 ? 2.449 16.936 -5.806 1.00 60.25 85 LEU A C 1
ATOM 675 O O . LEU A 1 85 ? 3.536 16.432 -6.080 1.00 60.25 85 LEU A O 1
ATOM 679 N N . GLY A 1 86 ? 2.129 18.184 -6.160 1.00 57.34 86 GLY A N 1
ATOM 680 C CA . GLY A 1 86 ? 3.045 19.111 -6.832 1.00 57.34 86 GLY A CA 1
ATOM 681 C C . GLY A 1 86 ? 3.185 18.908 -8.348 1.00 57.34 86 GLY A C 1
ATOM 682 O O . GLY A 1 86 ? 2.425 18.182 -8.979 1.00 57.34 86 GLY A O 1
ATOM 683 N N . GLN A 1 87 ? 4.165 19.597 -8.947 1.00 51.88 87 GLN A N 1
ATOM 684 C CA . GLN A 1 87 ? 4.468 19.526 -10.390 1.00 51.88 87 GLN A CA 1
ATOM 685 C C . GLN A 1 87 ? 5.421 18.378 -10.764 1.00 51.88 87 GLN A C 1
ATOM 687 O O . GLN A 1 87 ? 5.788 18.233 -11.928 1.00 51.88 87 GLN A O 1
ATOM 692 N N . THR A 1 88 ? 5.881 17.587 -9.793 1.00 58.41 88 THR A N 1
ATOM 693 C CA . THR A 1 88 ? 6.835 16.506 -10.044 1.00 58.41 88 THR A CA 1
ATOM 694 C C . THR A 1 88 ? 6.102 15.195 -10.275 1.00 58.41 88 THR A C 1
ATOM 696 O O . THR A 1 88 ? 5.511 14.647 -9.352 1.00 58.41 88 THR A O 1
ATOM 699 N N . ASP A 1 89 ? 6.250 14.613 -11.464 1.00 68.44 89 ASP A N 1
ATOM 700 C CA . ASP A 1 89 ? 5.673 13.305 -11.820 1.00 68.44 89 ASP A CA 1
ATOM 701 C C . ASP A 1 89 ? 6.221 12.116 -11.003 1.00 68.44 89 ASP A C 1
ATOM 703 O O . ASP A 1 89 ? 5.901 10.964 -11.284 1.00 68.44 89 ASP A O 1
ATOM 707 N N . LYS A 1 90 ? 7.097 12.363 -10.025 1.00 83.50 90 LYS A N 1
ATOM 708 C CA . LYS A 1 90 ? 7.792 11.328 -9.254 1.00 83.50 90 LYS A CA 1
ATOM 709 C C . LYS A 1 90 ? 7.040 10.881 -8.008 1.00 83.50 90 LYS A C 1
ATOM 711 O O . LYS A 1 90 ? 7.334 9.802 -7.520 1.00 83.50 90 LYS A O 1
ATOM 716 N N . THR A 1 91 ? 6.087 11.656 -7.505 1.00 88.06 91 THR A N 1
ATOM 717 C CA . THR A 1 91 ? 5.390 11.340 -6.254 1.00 88.06 91 THR A CA 1
ATOM 718 C C . THR A 1 91 ? 3.885 11.392 -6.428 1.00 88.06 91 THR A C 1
ATOM 720 O O . THR A 1 91 ? 3.355 12.224 -7.165 1.00 88.06 91 THR A O 1
ATOM 723 N N . PHE A 1 92 ? 3.193 10.514 -5.718 1.00 90.06 92 PHE A N 1
ATOM 724 C CA . PHE A 1 92 ? 1.743 10.536 -5.595 1.00 90.06 92 PHE A CA 1
ATOM 725 C C . PHE A 1 92 ? 1.354 10.103 -4.186 1.00 90.06 92 PHE A C 1
ATOM 727 O O . PHE A 1 92 ? 2.148 9.481 -3.481 1.00 90.06 92 PHE A O 1
ATOM 734 N N . SER A 1 93 ? 0.138 10.436 -3.783 1.00 91.38 93 SER A N 1
ATOM 735 C CA . SER A 1 93 ? -0.374 10.135 -2.454 1.00 91.38 93 SER A CA 1
ATOM 736 C C . SER A 1 93 ? -1.722 9.459 -2.559 1.00 91.38 93 SER A C 1
ATOM 738 O O . SER A 1 93 ? -2.528 9.824 -3.411 1.00 91.38 93 SER A O 1
ATOM 740 N N . LEU A 1 94 ? -1.955 8.493 -1.680 1.00 93.00 94 LEU A N 1
ATOM 741 C CA . LEU A 1 94 ? -3.265 7.915 -1.436 1.00 93.00 94 LEU A CA 1
ATOM 742 C C . LEU A 1 94 ? -3.823 8.572 -0.176 1.00 93.00 94 LEU A C 1
ATOM 744 O O . LEU A 1 94 ? -3.269 8.391 0.910 1.00 93.00 94 LEU A O 1
ATOM 748 N N . LEU A 1 95 ? -4.884 9.358 -0.323 1.00 93.00 95 LEU A N 1
ATOM 749 C CA . LEU A 1 95 ? -5.662 9.839 0.811 1.00 93.00 95 LEU A CA 1
ATOM 750 C C . LEU A 1 95 ? -6.726 8.799 1.118 1.00 93.00 95 LEU A C 1
ATOM 752 O O . LEU A 1 95 ? -7.454 8.379 0.224 1.00 93.00 95 LEU A O 1
ATOM 756 N N . SER A 1 96 ? -6.832 8.431 2.381 1.00 92.62 96 SER A N 1
ATOM 757 C CA . SER A 1 96 ? -7.823 7.493 2.879 1.00 92.62 96 SER A CA 1
ATOM 758 C C . SER A 1 96 ? -8.679 8.196 3.908 1.00 92.62 96 SER A C 1
ATOM 760 O O . SER A 1 96 ? -8.151 8.795 4.839 1.00 92.62 96 SER A O 1
ATOM 762 N N . THR A 1 97 ? -9.990 8.134 3.736 1.00 94.25 97 THR A N 1
ATOM 763 C CA . THR A 1 97 ? -10.971 8.616 4.703 1.00 94.25 97 THR A CA 1
ATOM 764 C C . THR A 1 97 ? -11.643 7.408 5.328 1.00 94.25 97 THR A C 1
ATOM 766 O O . THR A 1 97 ? -12.238 6.592 4.626 1.00 94.25 97 THR A O 1
ATOM 769 N N . ILE A 1 98 ? -11.505 7.290 6.644 1.00 93.81 98 ILE A N 1
ATOM 770 C CA . ILE A 1 98 ? -11.964 6.158 7.439 1.00 93.81 98 ILE A CA 1
ATOM 771 C C . ILE A 1 98 ? -13.050 6.653 8.385 1.00 93.81 98 ILE A C 1
ATOM 773 O O . ILE A 1 98 ? -12.826 7.563 9.190 1.00 93.81 98 ILE A O 1
ATOM 777 N N . LYS A 1 99 ? -14.221 6.025 8.321 1.00 94.50 99 LYS A N 1
ATOM 778 C CA . LYS A 1 99 ? -15.333 6.279 9.231 1.00 94.50 99 LYS A CA 1
ATOM 779 C C . LYS A 1 99 ? -15.748 4.984 9.919 1.00 94.50 99 LYS A C 1
ATOM 781 O O . LYS A 1 99 ? -16.344 4.093 9.317 1.00 94.50 99 LYS A O 1
ATOM 786 N N . TYR A 1 100 ? -15.421 4.897 11.205 1.00 93.31 100 TYR A N 1
ATOM 787 C CA . TYR A 1 100 ? -15.740 3.738 12.034 1.00 93.31 100 TYR A CA 1
ATOM 788 C C . TYR A 1 100 ? -17.216 3.722 12.435 1.00 93.31 100 TYR A C 1
ATOM 790 O O . TYR A 1 100 ? -17.812 4.764 12.724 1.00 93.31 100 TYR A O 1
ATOM 798 N N . ALA A 1 101 ? -17.792 2.524 12.525 1.00 91.50 101 ALA A N 1
ATOM 799 C CA . ALA A 1 101 ? -19.159 2.342 12.989 1.00 91.50 101 ALA A CA 1
ATOM 800 C C . ALA A 1 101 ? -19.369 2.940 14.391 1.00 91.50 101 ALA A C 1
ATOM 802 O O . ALA A 1 101 ? -18.574 2.745 15.311 1.00 91.50 101 ALA A O 1
ATOM 803 N N . GLY A 1 102 ? -20.459 3.692 14.554 1.00 89.25 102 GLY A N 1
ATOM 804 C CA . GLY A 1 102 ? -20.792 4.355 15.817 1.00 89.25 102 GLY A CA 1
ATOM 805 C C . GLY A 1 102 ? -19.922 5.570 16.165 1.00 89.25 102 GLY A C 1
ATOM 806 O O . GLY A 1 102 ? -20.113 6.142 17.236 1.00 89.25 102 GLY A O 1
ATOM 807 N N . ASN A 1 103 ? -19.003 5.988 15.286 1.00 88.00 103 ASN A N 1
ATOM 808 C CA . ASN A 1 103 ? -18.224 7.212 15.440 1.00 88.00 103 ASN A CA 1
ATOM 809 C C . ASN A 1 103 ? -18.707 8.279 14.445 1.00 88.00 103 ASN A C 1
ATOM 811 O O . ASN A 1 103 ? -18.844 8.023 13.249 1.00 88.00 103 ASN A O 1
ATOM 815 N N . GLU A 1 104 ? -18.979 9.486 14.939 1.00 86.56 104 GLU A N 1
ATOM 816 C CA . GLU A 1 104 ? -19.393 10.607 14.088 1.00 86.56 104 GLU A CA 1
ATOM 817 C C . GLU A 1 104 ? -18.214 11.233 13.334 1.00 86.56 104 GLU A C 1
ATOM 819 O O . GLU A 1 104 ? -18.422 11.864 12.299 1.00 86.56 104 GLU A O 1
ATOM 824 N N . LYS A 1 105 ? -16.984 11.047 13.831 1.00 89.19 105 LYS A N 1
ATOM 825 C CA . LYS A 1 105 ? -15.779 11.645 13.256 1.00 89.19 105 LYS A CA 1
ATOM 826 C C . LYS A 1 105 ? -15.207 10.813 12.117 1.00 89.19 105 LYS A C 1
ATOM 828 O O . LYS A 1 105 ? -15.165 9.584 12.179 1.00 89.19 105 LYS A O 1
ATOM 833 N N . GLU A 1 106 ? -14.688 11.524 11.125 1.00 91.25 106 GLU A N 1
ATO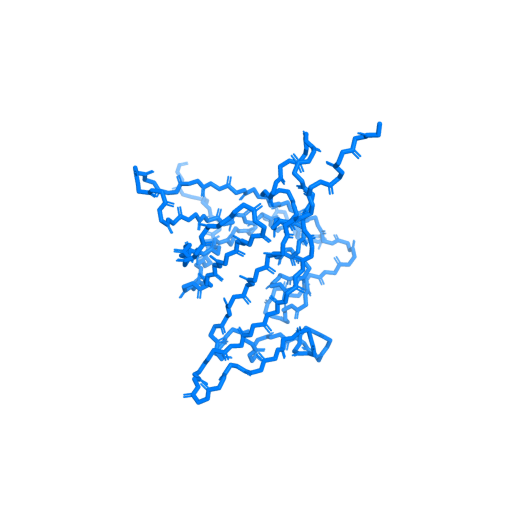M 834 C CA . GLU A 1 106 ? -13.869 10.963 10.057 1.00 91.25 106 GLU A CA 1
ATOM 835 C C . GLU A 1 106 ? -12.385 11.085 10.412 1.00 91.25 106 GLU A C 1
ATOM 837 O O . GLU A 1 106 ? -11.937 12.047 11.046 1.00 91.25 106 GLU A O 1
ATOM 842 N N . TYR A 1 107 ? -11.625 10.072 10.013 1.00 90.19 107 TYR A N 1
ATOM 843 C CA . TYR A 1 107 ? -10.182 10.004 10.175 1.00 90.19 107 TYR A CA 1
ATOM 844 C C . TYR A 1 107 ? -9.551 10.014 8.794 1.00 90.19 107 TYR A C 1
ATOM 846 O O . TYR A 1 107 ? -10.009 9.292 7.909 1.00 90.19 107 TYR A O 1
ATOM 854 N N . HIS A 1 108 ? -8.499 10.807 8.612 1.00 90.56 108 HIS A N 1
ATOM 855 C CA . HIS A 1 108 ? -7.822 10.906 7.328 1.00 90.56 108 HIS A CA 1
ATOM 856 C C . HIS A 1 108 ? -6.384 10.415 7.450 1.00 90.56 108 HIS A C 1
ATOM 858 O O . HIS A 1 108 ? -5.640 10.814 8.344 1.00 90.56 108 HIS A O 1
ATOM 864 N N . GLU A 1 109 ? -5.985 9.560 6.523 1.00 89.62 109 GLU A N 1
ATOM 865 C CA . GLU A 1 109 ? -4.641 9.009 6.443 1.00 89.62 109 GLU A CA 1
ATOM 866 C C . GLU A 1 109 ? -4.068 9.290 5.061 1.00 89.62 109 GLU A C 1
ATOM 868 O O . GLU A 1 109 ? -4.734 9.065 4.052 1.00 89.62 109 GLU A O 1
ATOM 873 N N . MET A 1 110 ? -2.834 9.784 5.003 1.00 91.25 110 MET A N 1
ATOM 874 C CA . MET A 1 110 ? -2.155 10.047 3.742 1.00 91.25 110 MET A CA 1
ATOM 875 C C . MET A 1 110 ? -0.923 9.157 3.607 1.00 91.25 110 MET A C 1
ATOM 877 O O . MET A 1 110 ? 0.095 9.367 4.267 1.00 91.25 110 MET A O 1
ATOM 881 N N . LEU A 1 111 ? -0.991 8.203 2.681 1.00 92.44 111 LEU A N 1
ATOM 882 C CA . LEU A 1 111 ? 0.151 7.383 2.291 1.00 92.44 111 LEU A CA 1
ATOM 883 C C . LEU A 1 111 ? 0.878 8.057 1.132 1.00 92.44 111 LEU A C 1
ATOM 885 O O . LEU A 1 111 ? 0.274 8.340 0.098 1.00 92.44 111 LEU A O 1
ATOM 889 N N . ASN A 1 112 ? 2.173 8.317 1.293 1.00 91.94 112 ASN A N 1
ATOM 890 C CA . ASN A 1 112 ? 2.978 8.992 0.278 1.00 91.94 112 ASN A CA 1
ATOM 891 C C . ASN A 1 112 ? 3.882 8.001 -0.446 1.00 91.94 112 ASN A C 1
ATOM 893 O O . ASN A 1 112 ? 4.636 7.262 0.190 1.00 91.94 112 ASN A O 1
ATOM 897 N N . PHE A 1 113 ? 3.854 8.038 -1.774 1.00 93.00 113 PHE A N 1
ATOM 898 C CA . PHE A 1 113 ? 4.591 7.117 -2.625 1.00 93.00 113 PHE A CA 1
ATOM 899 C C . PHE A 1 113 ? 5.581 7.844 -3.528 1.00 93.00 113 PHE A C 1
ATOM 901 O O . PHE A 1 113 ? 5.288 8.902 -4.092 1.00 93.00 113 PHE A O 1
ATOM 908 N N . ASN A 1 114 ? 6.745 7.228 -3.712 1.00 92.19 114 ASN A N 1
ATOM 909 C CA . ASN A 1 114 ? 7.712 7.597 -4.732 1.00 92.19 114 ASN A CA 1
ATOM 910 C C . ASN A 1 114 ? 7.660 6.589 -5.876 1.00 92.19 114 ASN A C 1
ATOM 912 O O . ASN A 1 114 ? 7.807 5.388 -5.672 1.00 92.19 114 ASN A O 1
ATOM 916 N N . ARG A 1 115 ? 7.483 7.080 -7.095 1.00 91.56 115 ARG A N 1
ATOM 917 C CA . ARG A 1 115 ? 7.559 6.290 -8.318 1.00 91.56 115 ARG A CA 1
ATOM 918 C C . ARG A 1 115 ? 9.020 5.979 -8.620 1.00 91.56 115 ARG A C 1
ATOM 920 O O . ARG A 1 115 ? 9.832 6.895 -8.753 1.00 91.56 115 ARG A O 1
ATOM 927 N N . LEU A 1 116 ? 9.331 4.699 -8.765 1.00 91.88 116 LEU A N 1
ATOM 928 C CA . LEU A 1 116 ? 10.686 4.216 -9.008 1.00 91.88 116 LEU A CA 1
ATOM 929 C C . LEU A 1 116 ? 10.918 3.955 -10.497 1.00 91.88 116 LEU A C 1
ATOM 931 O O . LEU A 1 116 ? 11.869 4.482 -11.072 1.00 91.88 116 LEU A O 1
ATOM 935 N N . GLU A 1 117 ? 10.026 3.195 -11.132 1.00 92.25 117 GLU A N 1
ATOM 936 C CA . GLU A 1 117 ? 10.186 2.767 -12.520 1.00 92.25 117 GLU A CA 1
ATOM 937 C C . GLU A 1 117 ? 8.858 2.780 -13.282 1.00 92.25 117 GLU A C 1
ATOM 939 O O . GLU A 1 117 ? 7.809 2.439 -12.736 1.00 92.25 117 GLU A O 1
ATOM 944 N N . VAL A 1 118 ? 8.909 3.181 -14.556 1.00 88.81 118 VAL A N 1
ATOM 945 C CA . VAL A 1 118 ? 7.770 3.144 -15.481 1.00 88.81 118 VAL A CA 1
ATOM 946 C C . VAL A 1 118 ? 8.249 2.624 -16.828 1.00 88.81 118 VAL A C 1
ATOM 948 O O . VAL A 1 118 ? 9.109 3.237 -17.463 1.00 88.81 118 VAL A O 1
ATOM 951 N N . ARG A 1 119 ? 7.671 1.508 -17.252 1.00 88.50 119 ARG A N 1
ATOM 952 C CA . ARG A 1 119 ? 7.813 0.880 -18.565 1.00 88.50 119 ARG A CA 1
ATOM 953 C C . ARG A 1 119 ? 6.424 0.516 -19.087 1.00 88.50 119 ARG A C 1
ATOM 955 O O . ARG A 1 119 ? 5.446 0.583 -18.347 1.00 88.50 119 ARG A O 1
ATOM 962 N N . ASP A 1 120 ? 6.348 0.110 -20.349 1.00 83.75 120 ASP A N 1
ATOM 963 C CA . ASP A 1 120 ? 5.079 -0.245 -20.998 1.00 83.75 120 ASP A CA 1
ATOM 964 C C . ASP A 1 120 ? 4.373 -1.436 -20.320 1.00 83.75 120 ASP A C 1
ATOM 966 O O . ASP A 1 120 ? 3.149 -1.526 -20.344 1.00 83.75 120 ASP A O 1
ATOM 970 N N . ASP A 1 121 ? 5.136 -2.329 -19.687 1.00 88.94 121 ASP A N 1
ATOM 971 C CA . ASP A 1 121 ? 4.671 -3.558 -19.038 1.00 88.94 121 ASP A CA 1
ATOM 972 C C . ASP A 1 121 ? 4.923 -3.590 -17.520 1.00 88.94 121 ASP A C 1
ATOM 974 O O . ASP A 1 121 ? 4.563 -4.565 -16.853 1.00 88.94 121 ASP A O 1
ATOM 978 N N . PHE A 1 122 ? 5.533 -2.540 -16.958 1.00 91.81 122 PHE A N 1
ATOM 979 C CA . PHE A 1 122 ? 5.969 -2.528 -15.565 1.00 91.81 122 PHE A CA 1
ATOM 980 C C . PHE A 1 122 ? 5.863 -1.148 -14.912 1.00 91.81 122 PHE A C 1
ATOM 982 O O . PHE A 1 122 ? 6.335 -0.146 -15.448 1.00 91.81 122 PHE A O 1
ATOM 989 N N . PHE A 1 123 ? 5.309 -1.103 -13.704 1.00 92.12 123 PHE A N 1
ATOM 990 C CA . PHE A 1 123 ? 5.230 0.105 -12.889 1.00 92.12 123 PHE A CA 1
ATOM 991 C C . PHE A 1 123 ? 5.665 -0.208 -11.460 1.00 92.12 123 PHE A C 1
ATOM 993 O O . PHE A 1 123 ? 5.055 -1.048 -10.807 1.00 92.12 123 PHE A O 1
ATOM 1000 N N . SER A 1 124 ? 6.685 0.470 -10.932 1.00 95.06 124 SER A N 1
ATOM 1001 C CA . SER A 1 124 ? 7.088 0.285 -9.534 1.00 95.06 124 SER A CA 1
ATOM 1002 C C . SER A 1 124 ? 7.109 1.573 -8.734 1.00 95.06 124 SER A C 1
ATOM 1004 O O . SER A 1 124 ? 7.409 2.664 -9.233 1.00 95.06 124 SER A O 1
ATOM 1006 N N . PHE A 1 125 ? 6.764 1.434 -7.460 1.00 94.94 125 PHE A N 1
ATOM 1007 C CA . PHE A 1 125 ? 6.626 2.532 -6.521 1.00 94.94 125 PHE A CA 1
ATOM 1008 C C . PHE A 1 125 ? 6.909 2.064 -5.093 1.00 94.94 125 PHE A C 1
ATOM 1010 O O . PHE A 1 125 ? 6.774 0.888 -4.764 1.00 94.94 125 PHE A O 1
ATOM 1017 N N . GLU A 1 126 ? 7.325 2.996 -4.247 1.00 95.12 126 GLU A N 1
ATOM 1018 C CA . GLU A 1 126 ? 7.734 2.756 -2.866 1.00 95.12 126 GLU A CA 1
ATOM 1019 C C . GLU A 1 126 ? 6.942 3.644 -1.914 1.00 95.12 126 GLU A C 1
ATOM 1021 O O . GLU A 1 126 ? 6.822 4.848 -2.143 1.00 95.12 126 GLU A O 1
ATOM 1026 N N . LEU A 1 127 ? 6.438 3.060 -0.827 1.00 94.88 127 LEU A N 1
ATOM 1027 C CA . LEU A 1 127 ? 5.862 3.798 0.290 1.00 94.88 127 LEU A CA 1
ATOM 1028 C C . LEU A 1 127 ? 6.972 4.533 1.056 1.00 94.88 127 LEU A C 1
ATOM 1030 O O . LEU A 1 127 ? 7.794 3.917 1.729 1.00 94.88 127 LEU A O 1
ATOM 1034 N N . LEU A 1 128 ? 6.961 5.864 1.007 1.00 88.81 128 LEU A N 1
ATOM 1035 C CA . LEU A 1 128 ? 7.892 6.706 1.765 1.00 88.81 128 LEU A CA 1
ATOM 1036 C C . LEU A 1 128 ? 7.508 6.782 3.250 1.00 88.81 128 LEU A C 1
ATOM 1038 O O . LEU A 1 128 ? 8.364 6.859 4.138 1.00 88.81 128 LEU A O 1
ATOM 1042 N N . GLY A 1 129 ? 6.205 6.771 3.523 1.00 75.50 129 GLY A N 1
ATOM 1043 C CA . GLY A 1 129 ? 5.651 6.823 4.867 1.00 75.50 129 GLY A CA 1
ATOM 1044 C C . GLY A 1 129 ? 4.176 7.206 4.894 1.00 75.50 129 GLY A C 1
ATOM 1045 O O . GLY A 1 129 ? 3.607 7.668 3.902 1.00 75.50 129 GLY A O 1
ATOM 1046 N N . ASP A 1 130 ? 3.598 7.002 6.069 1.00 69.56 130 ASP A N 1
ATOM 1047 C CA . ASP A 1 130 ? 2.235 7.326 6.470 1.00 69.56 130 ASP A CA 1
ATOM 1048 C C . ASP A 1 130 ? 2.198 8.650 7.262 1.00 69.56 130 ASP A C 1
ATOM 1050 O O . ASP A 1 130 ? 3.102 8.942 8.053 1.00 69.56 130 ASP A O 1
ATOM 1054 N N . GLN A 1 131 ? 1.187 9.481 7.003 1.00 70.12 131 GLN A N 1
ATOM 1055 C CA . GLN A 1 131 ? 0.888 10.706 7.743 1.00 70.12 131 GLN A CA 1
ATOM 1056 C C . GLN A 1 131 ? -0.577 10.684 8.182 1.00 70.12 131 GLN A C 1
ATOM 1058 O O . GLN A 1 131 ? -1.485 10.953 7.390 1.00 70.12 131 GLN A O 1
ATOM 1063 N N . SER A 1 132 ? -0.791 10.444 9.475 1.00 62.75 132 SER A N 1
ATOM 1064 C CA . SER A 1 132 ? -2.118 10.505 10.082 1.00 62.75 132 SER A CA 1
ATOM 1065 C C . SER A 1 132 ? -2.543 11.954 10.312 1.00 62.75 132 SER A C 1
ATOM 1067 O O . SER A 1 132 ? -1.921 12.688 11.084 1.00 62.75 132 SER A O 1
ATOM 1069 N N . MET A 1 133 ? -3.631 12.363 9.661 1.00 57.78 133 MET A N 1
ATOM 1070 C CA . MET A 1 133 ? -4.282 13.652 9.867 1.00 57.78 133 MET A CA 1
ATOM 1071 C C . MET A 1 133 ? -5.550 13.429 10.696 1.00 57.78 133 MET A C 1
ATOM 1073 O O . MET A 1 133 ? -6.590 13.006 10.193 1.00 57.78 133 MET A O 1
ATOM 1077 N N . PHE A 1 134 ? -5.476 13.702 11.997 1.00 45.28 134 PHE A N 1
ATOM 1078 C CA . PHE A 1 134 ? -6.670 13.710 12.842 1.00 45.28 134 PHE A CA 1
ATOM 1079 C C . PHE A 1 134 ? -7.501 14.964 12.542 1.00 45.28 134 PHE A C 1
ATOM 1081 O O . PHE A 1 134 ? -6.929 16.045 12.428 1.00 45.28 134 PHE A O 1
ATOM 1088 N N . SER A 1 135 ? -8.818 14.771 12.385 1.00 42.38 135 SER A N 1
ATOM 1089 C CA . SER A 1 135 ? -9.874 15.735 12.020 1.00 42.38 135 SER A CA 1
ATOM 1090 C C . SER A 1 135 ? -9.454 17.208 11.894 1.00 42.38 135 SER A C 1
ATOM 1092 O O . SER A 1 135 ? -9.049 17.834 12.879 1.00 42.38 135 SER A O 1
ATOM 1094 N N . LEU A 1 136 ? -9.703 17.795 10.718 1.00 43.94 136 LEU A N 1
ATOM 1095 C CA . LEU A 1 136 ? -9.710 19.244 10.468 1.00 43.94 136 LEU A CA 1
ATOM 1096 C C . LEU A 1 136 ? -10.884 19.952 11.189 1.00 43.94 136 LEU A C 1
ATOM 109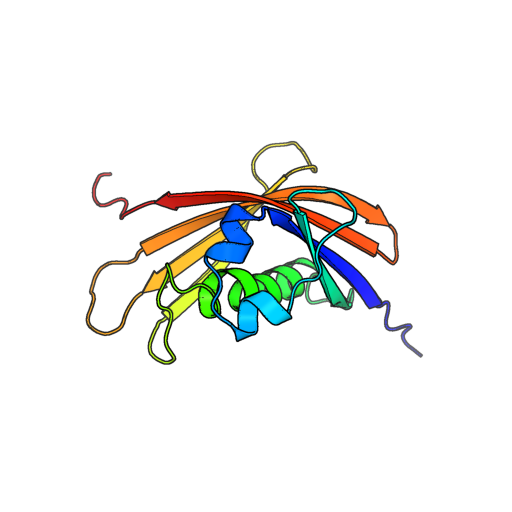8 O O . LEU A 1 136 ? -11.547 20.803 10.610 1.00 43.94 136 LEU A O 1
ATOM 1102 N N . ASP A 1 137 ? -11.118 19.663 12.472 1.00 42.53 137 ASP A N 1
ATOM 1103 C CA . ASP A 1 137 ? -12.096 20.369 13.323 1.00 42.53 137 ASP A CA 1
ATOM 1104 C C . ASP A 1 137 ? -11.638 21.813 13.668 1.00 42.53 137 ASP A C 1
ATOM 1106 O O . ASP A 1 137 ? -12.143 22.436 14.599 1.00 42.53 137 ASP A O 1
ATOM 1110 N N . PHE A 1 138 ? -10.673 22.366 12.924 1.00 33.97 138 PHE A N 1
ATOM 1111 C CA . PHE A 1 138 ? -10.161 23.728 13.072 1.00 33.97 138 PHE A CA 1
ATOM 1112 C C . PHE A 1 138 ? -9.895 24.378 11.707 1.00 33.97 138 PHE A C 1
ATOM 1114 O O . PHE A 1 138 ? -8.741 24.625 11.355 1.00 33.97 138 PHE A O 1
ATOM 1121 N N . LEU A 1 139 ? -10.954 24.686 10.955 1.00 34.41 139 LEU A N 1
ATOM 1122 C CA . LEU A 1 139 ? -10.967 25.801 10.000 1.00 34.41 139 LEU A CA 1
ATOM 1123 C C . LEU A 1 139 ? -12.285 26.571 10.105 1.00 34.41 139 LEU A C 1
ATOM 1125 O O . LEU A 1 139 ? -13.353 25.924 10.057 1.00 34.41 139 LEU A O 1
#

pLDDT: mean 84.67, std 16.17, range [33.97, 97.88]

Radius of gyration: 15.77 Å; chains: 1; bounding box: 41×39×46 Å

Foldseek 3Di:
DPPFQKAKEKEKEFLVQLVQFAPVLVVQWDDDPPDRITMHIDIDTPPPCDPVVVVLVVCCVNRAVRGVVNVDDPQKDKDWDKDDPDPDPFKIKIWIWIDDPPDPFIWIKIFIKGWDDDDSRYTYIYTPDMDTDGDPPDD